Protein AF-A0A6A6YYC3-F1 (afdb_monomer_lite)

Radius of gyration: 15.06 Å; chains: 1; bounding box: 38×40×35 Å

Structure (mmCIF, N/CA/C/O backbone):
data_AF-A0A6A6YYC3-F1
#
_entry.id   AF-A0A6A6YYC3-F1
#
loop_
_atom_site.group_PDB
_atom_site.id
_atom_site.type_symbol
_atom_site.label_atom_id
_atom_site.label_alt_id
_atom_site.label_comp_id
_atom_site.label_asym_id
_atom_site.label_entity_id
_atom_site.label_seq_id
_atom_site.pdbx_PDB_ins_code
_atom_site.Cartn_x
_atom_site.Cartn_y
_atom_site.Cartn_z
_atom_site.occupancy
_atom_site.B_iso_or_equiv
_atom_site.auth_seq_id
_atom_site.auth_comp_id
_atom_site.auth_asym_id
_atom_site.auth_atom_id
_atom_site.pdbx_PDB_model_num
ATOM 1 N N . PHE A 1 1 ? -7.084 -21.381 2.892 1.00 57.25 1 PHE A N 1
ATOM 2 C CA . PHE A 1 1 ? -7.105 -19.947 2.522 1.00 57.25 1 PHE A CA 1
ATOM 3 C C . PHE A 1 1 ? -7.318 -18.986 3.699 1.00 57.25 1 PHE A C 1
ATOM 5 O O . PHE A 1 1 ? -6.728 -17.916 3.678 1.00 57.25 1 PHE A O 1
ATOM 12 N N . TYR A 1 2 ? -8.068 -19.347 4.751 1.00 71.69 2 TYR A N 1
ATOM 13 C CA . TYR A 1 2 ? -8.347 -18.447 5.887 1.00 71.69 2 TYR A CA 1
ATOM 14 C C . TYR A 1 2 ? -7.128 -18.114 6.778 1.00 71.69 2 TYR A C 1
ATOM 16 O O . TYR A 1 2 ? -6.926 -16.960 7.144 1.00 71.69 2 TYR A O 1
ATOM 24 N N . LEU A 1 3 ? -6.277 -19.099 7.100 1.00 81.75 3 LEU A N 1
ATOM 25 C CA . LEU A 1 3 ? -5.127 -18.896 7.998 1.00 81.75 3 LEU A CA 1
ATOM 26 C C . LEU A 1 3 ? -4.062 -17.921 7.448 1.00 81.75 3 LEU A C 1
ATOM 28 O O . LEU A 1 3 ? -3.676 -17.028 8.201 1.00 81.75 3 LEU A O 1
ATOM 32 N N . PRO A 1 4 ? -3.621 -18.010 6.172 1.00 85.88 4 PRO A N 1
ATOM 33 C CA . PRO A 1 4 ? -2.660 -17.053 5.615 1.00 85.88 4 PRO A CA 1
ATOM 34 C C . PRO A 1 4 ? -3.192 -15.618 5.572 1.00 85.88 4 PRO A C 1
ATOM 36 O O . PRO A 1 4 ? -2.480 -14.693 5.951 1.00 85.88 4 PRO A O 1
ATOM 39 N N . ALA A 1 5 ? -4.457 -15.432 5.178 1.00 84.38 5 ALA A N 1
ATOM 40 C CA . ALA A 1 5 ? -5.091 -14.115 5.167 1.00 84.38 5 ALA A CA 1
ATOM 41 C C . ALA A 1 5 ? -5.164 -13.527 6.582 1.00 84.38 5 ALA A C 1
ATOM 43 O O . ALA A 1 5 ? -4.798 -12.376 6.804 1.00 84.38 5 ALA A O 1
ATOM 44 N N . ARG A 1 6 ? -5.565 -14.339 7.568 1.00 87.56 6 ARG A N 1
ATOM 45 C CA . ARG A 1 6 ? -5.627 -13.913 8.969 1.00 87.56 6 ARG A CA 1
ATOM 46 C C . ARG A 1 6 ? -4.250 -13.551 9.524 1.00 87.56 6 ARG A C 1
ATOM 48 O O . ARG A 1 6 ? -4.138 -12.560 10.235 1.00 87.56 6 ARG A O 1
ATOM 55 N N . LEU A 1 7 ? -3.208 -14.315 9.188 1.00 91.88 7 LEU A N 1
ATOM 56 C CA . LEU A 1 7 ? -1.833 -13.980 9.561 1.00 91.88 7 LEU A CA 1
ATOM 57 C C . LEU A 1 7 ? -1.418 -12.632 8.958 1.00 91.88 7 LEU A C 1
ATOM 59 O O . LEU A 1 7 ? -1.001 -11.752 9.702 1.00 91.88 7 LEU A O 1
ATOM 63 N N . ALA A 1 8 ? -1.609 -12.444 7.650 1.00 92.31 8 ALA A N 1
ATOM 64 C CA . ALA A 1 8 ? -1.258 -11.203 6.961 1.00 92.31 8 ALA A CA 1
ATOM 65 C C . ALA A 1 8 ? -1.973 -9.978 7.559 1.00 92.31 8 ALA A C 1
ATOM 67 O O . ALA A 1 8 ? -1.336 -8.959 7.825 1.00 92.31 8 ALA A O 1
ATOM 68 N N . PHE A 1 9 ? -3.277 -10.076 7.839 1.00 93.19 9 PHE A N 1
ATOM 69 C CA . PHE A 1 9 ? -4.037 -8.964 8.415 1.00 93.19 9 PHE A CA 1
ATOM 70 C C . PHE A 1 9 ? -3.758 -8.728 9.904 1.00 93.19 9 PHE A C 1
ATOM 72 O O . PHE A 1 9 ? -3.793 -7.580 10.349 1.00 93.19 9 PHE A O 1
ATOM 79 N N . ASN A 1 10 ? -3.405 -9.766 10.666 1.00 94.25 10 ASN A N 1
ATOM 80 C CA . ASN A 1 10 ? -2.911 -9.598 12.032 1.00 94.25 10 ASN A CA 1
ATOM 81 C C . ASN A 1 10 ? -1.538 -8.913 12.050 1.00 94.25 10 ASN A C 1
ATOM 83 O O . ASN A 1 10 ? -1.318 -8.022 12.866 1.00 94.25 10 ASN A O 1
ATOM 87 N N . THR A 1 11 ? -0.635 -9.272 11.135 1.00 95.81 11 THR A N 1
ATOM 88 C CA . THR A 1 11 ? 0.647 -8.574 10.974 1.00 95.81 11 THR A CA 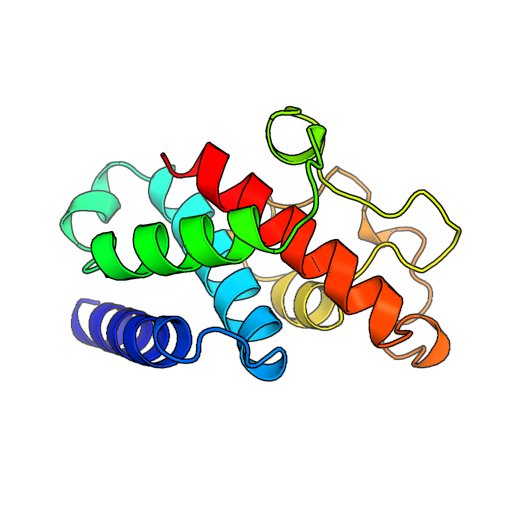1
ATOM 89 C C . THR A 1 11 ? 0.418 -7.113 10.594 1.00 95.81 11 THR A C 1
ATOM 91 O O . THR A 1 11 ? 0.953 -6.230 11.260 1.00 95.81 11 THR A O 1
ATOM 94 N N . LEU A 1 12 ? -0.457 -6.836 9.621 1.00 96.25 12 LEU A N 1
ATOM 95 C CA . LEU A 1 12 ? -0.838 -5.467 9.266 1.00 96.25 12 LEU A CA 1
ATOM 96 C C . LEU A 1 12 ? -1.375 -4.694 10.480 1.00 96.25 12 LEU A C 1
ATOM 98 O O . LEU A 1 12 ? -0.984 -3.551 10.702 1.00 96.25 12 LEU A O 1
ATOM 102 N N . ALA A 1 13 ? -2.222 -5.319 11.304 1.00 96.50 13 ALA A N 1
ATOM 103 C CA . ALA A 1 13 ? -2.758 -4.699 12.513 1.00 96.50 13 ALA A CA 1
ATOM 104 C C . ALA A 1 13 ? -1.662 -4.261 13.500 1.00 96.50 13 ALA A C 1
ATOM 106 O O . ALA A 1 13 ? -1.800 -3.200 14.105 1.00 96.50 13 ALA A O 1
ATOM 107 N N . VAL A 1 14 ? -0.586 -5.042 13.647 1.00 97.00 14 VAL A N 1
ATOM 108 C CA . VAL A 1 14 ? 0.569 -4.686 14.492 1.00 97.00 14 VAL A CA 1
ATOM 109 C C . VAL A 1 14 ? 1.345 -3.511 13.892 1.00 97.00 14 VAL A C 1
ATOM 111 O O . VAL A 1 14 ? 1.705 -2.581 14.610 1.00 97.00 14 VAL A O 1
ATOM 114 N N . PHE A 1 15 ? 1.571 -3.503 12.576 1.00 97.12 15 PHE A N 1
ATOM 115 C CA . PHE A 1 15 ? 2.292 -2.411 11.912 1.00 97.12 15 PHE A CA 1
ATOM 116 C C . PHE A 1 15 ? 1.523 -1.084 11.970 1.00 97.12 15 PHE A C 1
ATOM 118 O O . PHE A 1 15 ? 2.125 -0.048 12.247 1.00 97.12 15 PHE A O 1
ATOM 125 N N . LEU A 1 16 ? 0.197 -1.114 11.800 1.00 96.69 16 LEU A N 1
ATOM 126 C CA . LEU A 1 16 ? -0.669 0.072 11.883 1.00 96.69 16 LEU A CA 1
ATOM 127 C C . LEU A 1 16 ? -0.648 0.747 13.265 1.00 96.69 16 LEU A C 1
ATOM 129 O O . LEU A 1 16 ? -0.950 1.930 13.371 1.00 96.69 16 LEU A O 1
ATOM 133 N N . GLN A 1 17 ? -0.271 0.032 14.328 1.00 95.25 17 GLN A N 1
ATOM 134 C CA . GLN A 1 17 ? -0.152 0.613 15.670 1.00 95.25 17 GLN A CA 1
ATOM 135 C C . GLN A 1 17 ? 1.133 1.427 15.865 1.00 95.25 17 GLN A C 1
ATOM 137 O O . GLN A 1 17 ? 1.210 2.235 16.788 1.00 95.25 17 GLN A O 1
ATOM 142 N N . ARG A 1 18 ? 2.147 1.258 15.006 1.00 93.38 18 ARG A N 1
ATOM 143 C CA . ARG A 1 18 ? 3.449 1.939 15.128 1.00 93.38 18 ARG A CA 1
ATOM 144 C C . ARG A 1 18 ? 3.416 3.328 14.489 1.00 93.38 18 ARG A C 1
ATOM 146 O O . ARG A 1 18 ? 4.224 3.673 13.631 1.00 93.38 18 ARG A O 1
ATOM 153 N N . VAL A 1 19 ? 2.441 4.134 14.900 1.00 86.31 19 VAL A N 1
ATOM 154 C CA . VAL A 1 19 ? 2.196 5.460 14.331 1.00 86.31 19 VAL A CA 1
ATOM 155 C C . VAL A 1 19 ? 3.385 6.386 14.593 1.00 86.31 19 VAL A C 1
ATOM 157 O O . VAL A 1 19 ? 3.779 6.611 15.732 1.00 86.31 19 VAL A O 1
ATOM 160 N N . GLY A 1 20 ? 3.931 6.978 13.529 1.00 84.00 20 GLY A N 1
ATOM 161 C CA . GLY A 1 20 ? 5.107 7.849 13.603 1.00 84.00 20 GLY A CA 1
ATOM 162 C C . GLY A 1 20 ? 6.441 7.143 13.358 1.00 84.00 20 GLY A C 1
ATOM 163 O O . GLY A 1 20 ? 7.420 7.843 13.123 1.00 84.00 20 GLY A O 1
ATOM 164 N N . ASP A 1 21 ? 6.478 5.808 13.334 1.00 90.06 21 ASP A N 1
ATOM 165 C CA . ASP A 1 21 ? 7.625 5.072 12.800 1.00 90.06 21 ASP A CA 1
ATOM 166 C C . ASP A 1 21 ? 7.564 5.079 11.266 1.00 90.06 21 ASP A C 1
ATOM 168 O O . ASP A 1 21 ? 6.587 4.649 10.657 1.00 90.06 21 ASP A O 1
ATOM 172 N N . GLU A 1 22 ? 8.600 5.588 10.612 1.00 87.38 22 GLU A N 1
ATOM 173 C CA . GLU A 1 22 ? 8.656 5.631 9.148 1.00 87.38 22 GLU A CA 1
ATOM 174 C C . GLU A 1 22 ? 8.972 4.264 8.539 1.00 87.38 22 GLU A C 1
ATOM 176 O O . GLU A 1 22 ? 8.595 3.993 7.397 1.00 87.38 22 GLU A O 1
ATOM 181 N N . ASN A 1 23 ? 9.594 3.370 9.311 1.00 90.38 23 ASN A N 1
ATOM 182 C CA . ASN A 1 23 ? 10.008 2.050 8.841 1.00 90.38 23 ASN A CA 1
ATOM 183 C C . ASN A 1 23 ? 8.821 1.115 8.587 1.00 90.38 23 ASN A C 1
ATOM 185 O O . ASN A 1 23 ? 8.971 0.103 7.904 1.00 90.38 23 ASN A O 1
ATOM 189 N N . VAL A 1 24 ? 7.630 1.442 9.106 1.00 94.75 24 VAL A N 1
ATOM 190 C CA . VAL A 1 24 ? 6.414 0.668 8.821 1.00 94.75 24 VAL A CA 1
ATOM 191 C C . VAL A 1 24 ? 5.729 1.071 7.516 1.00 94.75 24 VAL A C 1
ATOM 193 O O . VAL A 1 24 ? 4.915 0.300 7.007 1.00 94.75 24 VAL A O 1
ATOM 196 N N . LEU A 1 25 ? 6.064 2.234 6.939 1.00 94.31 25 LEU A N 1
ATOM 197 C CA . LEU A 1 25 ? 5.401 2.749 5.737 1.00 94.31 25 LEU A CA 1
ATOM 198 C C . LEU A 1 25 ? 5.511 1.809 4.527 1.00 94.31 25 LEU A C 1
ATOM 200 O O . LEU A 1 25 ? 4.475 1.591 3.907 1.00 94.31 25 LEU A O 1
ATOM 204 N N . PRO A 1 26 ? 6.669 1.196 4.199 1.00 94.12 26 PRO A N 1
ATOM 205 C CA . PRO A 1 26 ? 6.752 0.269 3.068 1.00 94.12 26 PRO A CA 1
ATOM 206 C C . PRO A 1 26 ? 5.819 -0.938 3.216 1.00 94.12 26 PRO A C 1
ATOM 208 O O . PRO A 1 26 ? 5.139 -1.329 2.270 1.00 94.12 26 PRO A O 1
ATOM 211 N N . HIS A 1 27 ? 5.735 -1.508 4.423 1.00 95.75 27 HIS A N 1
ATOM 212 C CA . HIS A 1 27 ? 4.842 -2.635 4.692 1.00 95.75 27 HIS A CA 1
ATOM 213 C C . HIS A 1 27 ? 3.371 -2.230 4.552 1.00 95.75 27 HIS A C 1
ATOM 215 O O . HIS A 1 27 ? 2.599 -2.922 3.890 1.00 95.75 27 HIS A O 1
ATOM 221 N N . ILE A 1 28 ? 2.987 -1.098 5.148 1.00 97.00 28 ILE A N 1
ATOM 222 C CA . ILE A 1 28 ? 1.613 -0.587 5.082 1.00 97.00 28 ILE A CA 1
ATOM 223 C C . ILE A 1 28 ? 1.239 -0.253 3.635 1.00 97.00 28 ILE A C 1
ATOM 225 O O . ILE A 1 28 ? 0.156 -0.621 3.192 1.00 97.00 28 ILE A O 1
ATOM 229 N N . HIS A 1 29 ? 2.147 0.371 2.885 1.00 96.38 29 HIS A N 1
ATOM 230 C CA . HIS A 1 29 ? 1.976 0.681 1.470 1.00 96.38 29 HIS A CA 1
ATOM 231 C C . HIS A 1 29 ? 1.665 -0.583 0.657 1.00 96.38 29 HIS A C 1
ATOM 233 O O . HIS A 1 29 ? 0.596 -0.668 0.056 1.00 96.38 29 HIS A O 1
ATOM 239 N N . VAL A 1 30 ? 2.521 -1.608 0.730 1.00 97.06 30 VAL A N 1
ATOM 240 C CA . VAL A 1 30 ? 2.317 -2.892 0.035 1.00 97.06 30 VAL A CA 1
ATOM 241 C C . VAL A 1 30 ? 0.999 -3.560 0.432 1.00 97.06 30 VAL A C 1
ATOM 243 O O . VAL A 1 30 ? 0.255 -4.035 -0.428 1.00 97.06 30 VAL A O 1
ATOM 246 N N . MET A 1 31 ? 0.678 -3.581 1.726 1.00 96.62 31 MET A N 1
ATOM 247 C CA . MET A 1 31 ? -0.556 -4.199 2.209 1.00 96.62 31 MET A CA 1
ATOM 248 C C . MET A 1 31 ? -1.810 -3.458 1.741 1.00 96.62 31 MET A C 1
ATOM 250 O O . MET A 1 31 ? -2.806 -4.107 1.435 1.00 96.62 31 MET A O 1
ATOM 254 N N . LEU A 1 32 ? -1.784 -2.126 1.645 1.00 96.25 32 LEU A N 1
ATOM 255 C CA . LEU A 1 32 ? -2.915 -1.363 1.117 1.00 96.25 32 LEU A CA 1
ATOM 256 C C . LEU A 1 32 ? -3.089 -1.556 -0.393 1.00 96.25 32 LEU A C 1
ATOM 258 O O . LEU A 1 32 ? -4.228 -1.659 -0.840 1.00 96.25 32 LEU A O 1
ATOM 262 N N . ILE A 1 33 ? -2.004 -1.702 -1.164 1.00 96.12 33 ILE A N 1
ATOM 263 C CA . ILE A 1 33 ? -2.094 -2.098 -2.583 1.00 96.12 33 ILE A CA 1
ATOM 264 C C . ILE A 1 33 ? -2.786 -3.460 -2.696 1.00 96.12 33 ILE A C 1
ATOM 266 O O . ILE A 1 33 ? -3.701 -3.637 -3.498 1.00 96.12 33 ILE A O 1
ATOM 270 N N . PHE A 1 34 ? -2.392 -4.418 -1.854 1.00 94.50 34 PHE A N 1
ATOM 271 C CA . PHE A 1 34 ? -3.016 -5.737 -1.829 1.00 94.50 34 PHE A CA 1
ATOM 272 C C . PHE A 1 34 ? -4.504 -5.667 -1.454 1.00 94.50 34 PHE A C 1
ATOM 274 O O . PHE A 1 34 ? -5.334 -6.300 -2.102 1.00 94.50 34 PHE A O 1
ATOM 281 N N . VAL A 1 35 ? -4.869 -4.869 -0.447 1.00 93.25 35 VAL A N 1
ATOM 282 C CA . VAL A 1 35 ? -6.273 -4.666 -0.054 1.00 93.25 35 VAL A CA 1
ATOM 283 C C . VAL A 1 35 ? -7.086 -4.009 -1.176 1.00 93.25 35 VAL A C 1
ATOM 285 O O . VAL A 1 35 ? -8.207 -4.447 -1.417 1.00 93.25 35 VAL A O 1
ATOM 288 N N . GLU A 1 36 ? -6.540 -3.020 -1.889 1.00 93.25 36 GLU A N 1
ATOM 289 C CA . GLU A 1 36 ? -7.199 -2.378 -3.040 1.00 93.25 36 GLU A CA 1
ATOM 290 C C . GLU A 1 36 ? -7.427 -3.362 -4.194 1.00 93.25 36 GLU A C 1
ATOM 292 O O . GLU A 1 36 ? -8.510 -3.409 -4.777 1.00 93.25 36 GLU A O 1
ATOM 297 N N . ALA A 1 37 ? -6.451 -4.225 -4.473 1.00 92.56 37 ALA A N 1
ATOM 298 C CA . ALA A 1 37 ? -6.602 -5.266 -5.481 1.00 92.56 37 ALA A CA 1
ATOM 299 C C . ALA A 1 37 ? -7.717 -6.256 -5.113 1.00 92.56 37 ALA A C 1
ATOM 301 O O . ALA A 1 37 ? -8.530 -6.641 -5.955 1.00 92.56 37 ALA A O 1
ATOM 302 N N . LEU A 1 38 ? -7.785 -6.650 -3.839 1.00 89.12 38 LEU A N 1
ATOM 303 C CA . LEU A 1 38 ? -8.809 -7.569 -3.355 1.00 89.12 38 LEU A CA 1
ATOM 304 C C . LEU A 1 38 ? -10.188 -6.915 -3.210 1.00 89.12 38 LEU A C 1
ATOM 306 O O . LEU A 1 38 ? -11.196 -7.605 -3.364 1.00 89.12 38 LEU A O 1
ATOM 310 N N . SER A 1 39 ? -10.270 -5.606 -2.952 1.00 87.38 39 SER A N 1
ATOM 311 C CA . SER A 1 39 ? -11.546 -4.886 -2.837 1.00 87.38 39 SER A CA 1
ATOM 312 C C . SER A 1 39 ? -12.318 -4.860 -4.163 1.00 87.38 39 SER A C 1
ATOM 314 O O . SER A 1 39 ? -13.549 -4.785 -4.160 1.00 87.38 39 SER A O 1
ATOM 316 N N . LYS A 1 40 ? -11.621 -5.017 -5.293 1.00 86.94 40 LYS A N 1
ATOM 317 C CA . LYS A 1 40 ? -12.212 -5.176 -6.630 1.00 86.94 40 LYS A CA 1
ATOM 318 C C . LYS A 1 40 ? -12.853 -6.553 -6.849 1.00 86.94 40 LYS A C 1
ATOM 320 O O . LYS A 1 40 ? -13.639 -6.721 -7.776 1.00 86.94 40 LYS A O 1
ATOM 325 N N . ILE A 1 41 ? -12.557 -7.537 -5.995 1.00 87.88 41 ILE A N 1
ATOM 326 C CA . ILE A 1 41 ? -13.062 -8.909 -6.098 1.00 87.88 41 ILE A CA 1
ATOM 327 C C . ILE A 1 41 ? -14.167 -9.122 -5.055 1.00 87.88 41 ILE A C 1
ATOM 329 O O . ILE A 1 41 ? -13.920 -9.484 -3.903 1.00 87.88 41 ILE A O 1
ATOM 333 N N . SER A 1 42 ? -15.421 -8.924 -5.467 1.00 81.00 42 SER A N 1
ATOM 334 C CA . SER A 1 42 ? -16.600 -8.943 -4.586 1.00 81.00 42 SER A CA 1
ATOM 335 C C . SER A 1 42 ? -16.731 -10.202 -3.717 1.00 81.00 42 SER A C 1
ATOM 337 O O . SER A 1 42 ? -17.139 -10.101 -2.563 1.00 81.00 42 SER A O 1
ATOM 339 N N . CYS A 1 43 ? -16.353 -11.380 -4.228 1.00 81.75 43 CYS A N 1
ATOM 340 C CA . CYS A 1 43 ? -16.459 -12.644 -3.490 1.00 81.75 43 CYS A CA 1
ATOM 341 C C . CYS A 1 43 ? -15.418 -12.806 -2.370 1.00 81.75 43 CYS A C 1
ATOM 343 O O . CYS A 1 43 ? -15.625 -13.613 -1.465 1.00 81.75 43 CYS A O 1
ATOM 345 N N . LEU A 1 44 ? -14.318 -12.047 -2.401 1.00 80.00 44 LEU A N 1
ATOM 346 C CA . LEU A 1 44 ? -13.266 -12.140 -1.390 1.00 80.00 44 LEU A CA 1
ATOM 347 C C . LEU A 1 44 ? -13.516 -11.216 -0.201 1.00 80.00 44 LEU A C 1
ATOM 349 O O . LEU A 1 44 ? -13.072 -11.553 0.890 1.00 80.00 44 LEU A O 1
ATOM 353 N N . LYS A 1 45 ? -14.269 -10.118 -0.364 1.00 74.44 45 LYS A N 1
ATOM 354 C CA . LYS A 1 45 ? -14.533 -9.132 0.704 1.00 74.44 45 LYS A CA 1
ATOM 355 C C . LYS A 1 45 ? -14.935 -9.755 2.054 1.00 74.44 45 LYS A C 1
ATOM 357 O O . LYS A 1 45 ? -14.334 -9.369 3.055 1.00 74.44 45 LYS A O 1
ATOM 362 N N . PRO A 1 46 ? -15.858 -10.739 2.125 1.00 73.62 46 PRO A N 1
ATOM 363 C CA . PRO A 1 46 ? -16.270 -11.330 3.403 1.00 73.62 46 PRO A CA 1
ATOM 364 C C . PRO A 1 46 ? -15.176 -12.172 4.078 1.00 73.62 46 PRO A C 1
ATOM 366 O O . PRO A 1 46 ? -15.244 -12.434 5.274 1.00 73.62 46 PRO A O 1
ATOM 369 N N . LEU A 1 47 ? -14.177 -12.624 3.315 1.00 72.19 47 LEU A N 1
ATOM 370 C CA . LEU A 1 47 ? -13.086 -13.473 3.798 1.00 72.19 47 LEU A CA 1
ATOM 371 C C . LEU A 1 47 ? -11.911 -12.661 4.355 1.00 72.19 47 LEU A C 1
ATOM 373 O O . LEU A 1 47 ? -11.011 -13.232 4.977 1.00 72.19 47 LEU A O 1
ATOM 377 N N . LEU A 1 48 ? -11.894 -11.345 4.130 1.00 77.62 48 LEU A N 1
ATOM 378 C CA . LEU A 1 48 ? -10.803 -10.480 4.551 1.00 77.62 48 LEU A CA 1
ATOM 379 C C . LEU A 1 48 ? -11.087 -9.924 5.945 1.00 77.62 48 LEU A C 1
ATOM 381 O O . LEU A 1 48 ? -11.916 -9.039 6.130 1.00 77.62 48 LEU A O 1
ATOM 385 N N . ALA A 1 49 ? -10.341 -10.409 6.933 1.00 85.75 49 ALA A N 1
ATOM 386 C CA . ALA A 1 49 ? -10.337 -9.862 8.288 1.00 85.75 49 ALA A CA 1
ATOM 387 C C . ALA A 1 49 ? -9.473 -8.586 8.378 1.00 85.75 49 ALA A C 1
ATOM 389 O O . ALA A 1 49 ? -8.603 -8.479 9.242 1.00 85.75 49 ALA A O 1
ATOM 390 N N . VAL A 1 50 ? -9.667 -7.641 7.449 1.00 90.50 50 VAL A N 1
ATOM 391 C CA . VAL A 1 50 ? -8.905 -6.383 7.413 1.00 90.50 50 VAL A CA 1
ATOM 392 C C . VAL A 1 50 ? -9.201 -5.592 8.692 1.00 90.50 50 VAL A C 1
ATOM 394 O O . VAL A 1 50 ? -10.370 -5.409 9.041 1.00 90.50 50 VAL A O 1
ATOM 397 N N . PRO A 1 51 ? -8.176 -5.090 9.405 1.00 93.88 51 PRO A N 1
ATOM 398 C CA . PRO A 1 51 ? -8.363 -4.323 10.631 1.00 93.88 51 PRO A CA 1
ATOM 399 C C . PRO A 1 51 ? -8.790 -2.875 10.321 1.00 93.88 51 PRO A C 1
ATOM 401 O O . PRO A 1 51 ? -8.058 -1.939 10.636 1.00 93.88 51 PRO A O 1
ATOM 404 N N . TRP A 1 52 ? -9.966 -2.683 9.712 1.00 93.06 52 TRP A N 1
ATOM 405 C CA . TRP A 1 52 ? -10.432 -1.397 9.168 1.00 93.06 52 TRP A CA 1
ATOM 406 C C . TRP A 1 52 ? -10.325 -0.229 10.143 1.00 93.06 52 TRP A C 1
ATOM 408 O O . TRP A 1 52 ? -9.816 0.818 9.765 1.00 93.06 52 TRP A O 1
ATOM 418 N N . GLN A 1 53 ? -10.706 -0.423 11.410 1.00 94.31 53 GLN A N 1
ATOM 419 C CA . GLN A 1 53 ? -10.582 0.634 12.416 1.00 94.31 53 GLN A CA 1
ATOM 420 C C . GLN A 1 53 ? -9.132 1.122 12.553 1.00 94.31 53 GLN A C 1
ATOM 422 O O . GLN A 1 53 ? -8.876 2.318 12.504 1.00 94.31 53 GLN A O 1
ATOM 427 N N . LYS A 1 54 ? -8.163 0.198 12.618 1.00 95.56 54 LYS A N 1
ATOM 428 C CA . LYS A 1 54 ? -6.737 0.551 12.707 1.00 95.56 54 LYS A CA 1
ATOM 429 C C . LYS A 1 54 ? -6.229 1.213 11.429 1.00 95.56 54 LYS A C 1
ATOM 431 O O . LYS A 1 54 ? -5.354 2.068 11.502 1.00 95.56 54 LYS A O 1
ATOM 436 N N . VAL A 1 55 ? -6.753 0.807 10.268 1.00 95.25 55 VAL A N 1
ATOM 437 C CA . VAL A 1 55 ? -6.434 1.445 8.982 1.00 95.25 55 VAL A CA 1
ATOM 438 C C . VAL A 1 55 ? -6.890 2.902 9.013 1.00 95.25 55 VAL A C 1
ATOM 440 O O . VAL A 1 55 ? -6.085 3.789 8.753 1.00 95.25 55 VAL A O 1
ATOM 443 N N . VAL A 1 56 ? -8.142 3.157 9.400 1.00 94.00 56 VAL A N 1
ATOM 444 C CA . VAL A 1 56 ? -8.710 4.508 9.500 1.00 94.00 56 VAL A CA 1
ATOM 445 C C . VAL A 1 56 ? -7.932 5.367 10.498 1.00 94.00 56 VAL A C 1
ATOM 447 O O . VAL A 1 56 ? -7.523 6.474 10.153 1.00 94.00 56 VAL A O 1
ATOM 450 N N . ASP A 1 57 ? -7.660 4.855 11.699 1.00 94.50 57 ASP A N 1
ATOM 451 C CA . ASP A 1 57 ? -6.922 5.590 12.734 1.00 94.50 57 ASP A CA 1
ATOM 452 C C . ASP A 1 57 ? -5.509 5.979 12.257 1.00 94.50 57 ASP A C 1
ATOM 454 O O . ASP A 1 57 ? -5.059 7.119 12.442 1.00 94.50 57 ASP A O 1
ATOM 458 N N . PHE A 1 58 ? -4.815 5.047 11.590 1.00 95.06 58 PHE A N 1
ATOM 459 C CA . PHE A 1 58 ? -3.496 5.289 11.011 1.00 95.06 58 PHE A CA 1
ATOM 460 C C . PHE A 1 58 ? -3.550 6.345 9.903 1.00 95.06 58 PHE A C 1
ATOM 462 O O . PHE A 1 58 ? -2.767 7.295 9.933 1.00 95.06 58 PHE A O 1
ATOM 469 N N . LEU A 1 59 ? -4.479 6.209 8.949 1.00 93.69 59 LEU A N 1
ATOM 470 C CA . LEU A 1 59 ? -4.635 7.137 7.826 1.00 93.69 59 LEU A CA 1
ATOM 471 C C . LEU A 1 59 ? -4.990 8.546 8.303 1.00 93.69 59 LEU A C 1
ATOM 473 O O . LEU A 1 59 ? -4.377 9.505 7.844 1.00 93.69 59 LEU A O 1
ATOM 477 N N . ASN A 1 60 ? -5.901 8.680 9.268 1.00 92.44 60 ASN A N 1
ATOM 478 C CA . ASN A 1 60 ? -6.267 9.973 9.849 1.00 92.44 60 ASN A CA 1
ATOM 479 C C . ASN A 1 60 ? -5.073 10.641 10.536 1.00 92.44 60 ASN A C 1
ATOM 481 O O . ASN A 1 60 ? -4.825 11.834 10.351 1.00 92.44 60 ASN A O 1
ATOM 485 N N . THR A 1 61 ? -4.285 9.868 11.288 1.00 92.00 61 THR A N 1
ATOM 486 C CA . THR A 1 61 ? -3.081 10.403 11.933 1.00 92.00 61 THR A CA 1
ATOM 487 C C . THR A 1 61 ? -2.013 10.789 10.909 1.00 92.00 61 THR A C 1
ATOM 489 O O . THR A 1 61 ? 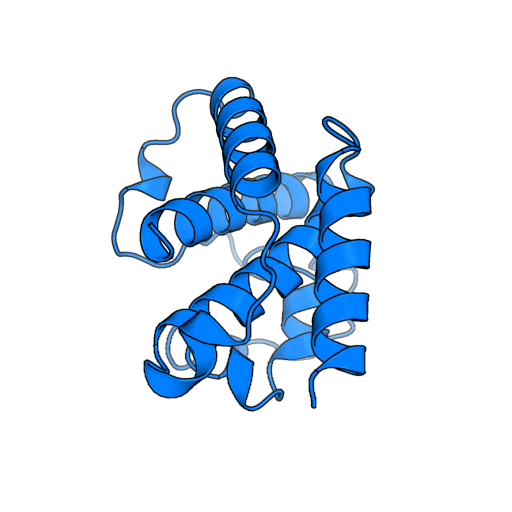-1.318 11.794 11.076 1.00 92.00 61 THR A O 1
ATOM 492 N N . LEU A 1 62 ? -1.873 10.004 9.840 1.00 90.69 62 LEU A N 1
ATOM 493 C CA . LEU A 1 62 ? -0.939 10.276 8.756 1.00 90.69 62 LEU A CA 1
ATOM 494 C C . LEU A 1 62 ? -1.338 11.538 7.977 1.00 90.69 62 LEU A C 1
ATOM 496 O O . LEU A 1 62 ? -0.489 12.394 7.727 1.00 90.69 62 LEU A O 1
ATOM 500 N N . ALA A 1 63 ? -2.628 11.689 7.671 1.00 88.69 63 ALA A N 1
ATOM 501 C CA . ALA A 1 63 ? -3.198 12.855 7.007 1.00 88.69 63 ALA A CA 1
ATOM 502 C C . ALA A 1 63 ? -3.014 14.127 7.841 1.00 88.69 63 ALA A C 1
ATOM 504 O O . ALA A 1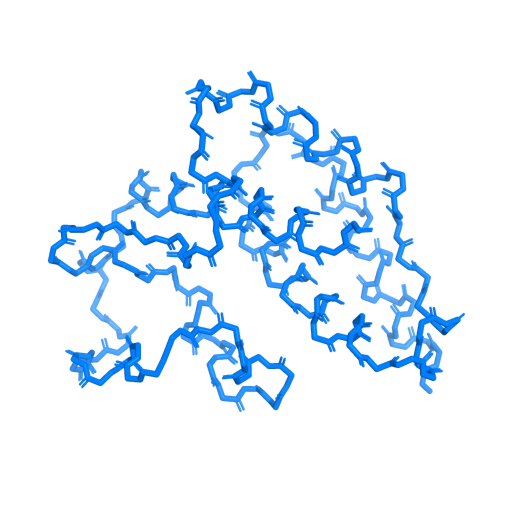 63 ? -2.594 15.144 7.304 1.00 88.69 63 ALA A O 1
ATOM 505 N N . GLY A 1 64 ? -3.224 14.070 9.161 1.00 86.25 64 GLY A N 1
ATOM 506 C CA . GLY A 1 64 ? -2.999 15.221 10.044 1.00 86.25 64 GLY A CA 1
ATOM 507 C C . GLY A 1 64 ? -1.542 15.709 10.074 1.00 86.25 64 GLY A C 1
ATOM 508 O O . GLY A 1 64 ? -1.289 16.892 10.293 1.00 86.25 64 GLY A O 1
ATOM 509 N N . LYS A 1 65 ? -0.571 14.817 9.833 1.00 82.00 65 LYS A N 1
ATOM 510 C CA . LYS A 1 65 ? 0.863 15.156 9.767 1.00 82.00 65 LYS A CA 1
ATOM 511 C C . LYS A 1 65 ? 1.299 15.640 8.381 1.00 82.00 65 LYS A C 1
ATOM 513 O O . LYS A 1 65 ? 2.238 16.431 8.280 1.00 82.00 65 LYS A O 1
ATOM 518 N N . SER A 1 66 ? 0.643 15.167 7.324 1.00 74.00 66 SER A N 1
ATOM 519 C CA . SER A 1 66 ? 0.864 15.626 5.953 1.00 74.00 66 SER A CA 1
ATOM 520 C C . SER A 1 66 ? 0.158 16.969 5.767 1.00 74.00 66 SER A C 1
ATOM 522 O O . SER A 1 66 ? -1.063 17.029 5.683 1.00 74.00 66 SER A O 1
ATOM 524 N N . LYS A 1 67 ? 0.897 18.085 5.758 1.00 62.59 67 LYS A N 1
ATOM 525 C CA . LYS A 1 67 ? 0.314 19.428 5.590 1.00 62.59 67 LYS A CA 1
ATOM 526 C C . LYS A 1 67 ? -0.457 19.531 4.264 1.00 62.59 67 LYS A C 1
ATOM 528 O O . LYS A 1 67 ? 0.145 19.814 3.235 1.00 62.59 67 LYS A O 1
ATOM 533 N N . GLY A 1 68 ? -1.776 19.336 4.308 1.00 53.41 68 GLY A N 1
ATOM 534 C CA . GLY A 1 68 ? -2.748 19.821 3.323 1.00 53.41 68 GLY A CA 1
ATOM 535 C C . GLY A 1 68 ? -2.478 19.467 1.860 1.00 53.41 68 GLY A C 1
ATOM 536 O O . GLY A 1 68 ? -2.792 20.266 0.983 1.00 53.41 68 GLY A O 1
ATOM 537 N N . SER A 1 69 ? -1.889 18.306 1.574 1.00 52.66 69 SER A N 1
ATOM 538 C CA . SER A 1 69 ? -1.735 17.855 0.194 1.00 52.66 69 SER A CA 1
ATOM 539 C C . SER A 1 69 ? -3.101 17.408 -0.341 1.00 52.66 69 SER A C 1
ATOM 541 O O . SER A 1 69 ? -3.578 16.312 -0.056 1.00 52.66 69 SER A O 1
ATOM 543 N N . THR A 1 70 ? -3.761 18.265 -1.120 1.00 55.34 70 THR A N 1
ATOM 544 C CA . THR A 1 70 ? -5.005 17.939 -1.846 1.00 55.34 70 THR A CA 1
ATOM 545 C C . THR A 1 70 ? -4.801 16.853 -2.912 1.00 55.34 70 THR A C 1
ATOM 547 O O . THR A 1 70 ? -5.773 16.354 -3.473 1.00 55.34 70 THR A O 1
ATOM 550 N N . LEU A 1 71 ? -3.551 16.432 -3.156 1.00 57.59 71 LEU A N 1
ATOM 551 C CA . LEU A 1 71 ? -3.189 15.396 -4.127 1.00 57.59 71 LEU A CA 1
ATOM 552 C C . LEU A 1 71 ? -3.852 14.044 -3.840 1.00 57.59 71 LEU A C 1
ATOM 554 O O . LEU A 1 71 ? -4.107 13.300 -4.778 1.00 57.59 71 LEU A O 1
ATOM 558 N N . HIS A 1 72 ? -4.179 13.717 -2.586 1.00 59.62 72 HIS A N 1
ATOM 559 C CA . HIS A 1 72 ? -4.793 12.418 -2.265 1.00 59.62 72 HIS A CA 1
ATOM 560 C C . HIS A 1 72 ? -6.240 12.286 -2.759 1.00 59.62 72 HIS A C 1
ATOM 562 O O . HIS A 1 72 ? -6.751 11.173 -2.821 1.00 59.62 72 HIS A O 1
ATOM 568 N N . GLN A 1 73 ? -6.899 13.403 -3.093 1.00 61.88 73 GLN A N 1
ATOM 569 C CA . GLN A 1 73 ? -8.250 13.413 -3.665 1.00 61.88 73 GLN A CA 1
ATOM 570 C C . GLN A 1 73 ? -8.242 13.366 -5.199 1.00 61.88 73 GLN A C 1
ATOM 572 O O . GLN A 1 73 ? -9.288 13.139 -5.805 1.00 61.88 73 GLN A O 1
ATOM 577 N N . ASN A 1 74 ? -7.084 13.568 -5.839 1.00 67.06 74 ASN A N 1
ATOM 578 C CA . ASN A 1 74 ? -6.976 13.437 -7.286 1.00 67.06 74 ASN A CA 1
ATOM 579 C C . ASN A 1 74 ? -7.073 11.966 -7.706 1.00 67.06 74 ASN A C 1
ATOM 581 O O . ASN A 1 74 ? -6.537 11.067 -7.059 1.00 67.06 74 ASN A O 1
ATOM 585 N N . SER A 1 75 ? -7.727 11.728 -8.843 1.00 72.12 75 SER A N 1
ATOM 586 C CA . SER A 1 75 ? -7.798 10.405 -9.472 1.00 72.12 75 SER A CA 1
ATOM 587 C C . SER A 1 75 ? -6.461 9.954 -10.069 1.00 72.12 75 SER A C 1
ATOM 589 O O . SER A 1 75 ? -6.262 8.760 -10.293 1.00 72.12 75 SER A O 1
ATOM 591 N N . GLU A 1 76 ? -5.552 10.899 -10.319 1.00 83.94 76 GLU A N 1
ATOM 592 C CA . GLU A 1 76 ? -4.220 10.644 -10.859 1.00 83.94 76 GLU A CA 1
ATOM 593 C C . GLU A 1 76 ? -3.330 9.919 -9.838 1.00 83.94 76 GLU A C 1
ATOM 595 O O . GLU A 1 76 ? -3.393 10.167 -8.633 1.00 83.94 76 GLU A O 1
ATOM 600 N N . PHE A 1 77 ? -2.497 9.005 -10.334 1.00 88.00 77 PHE A N 1
ATOM 601 C CA . PHE A 1 77 ? -1.566 8.237 -9.516 1.00 88.00 77 PHE A CA 1
ATOM 602 C C . PHE A 1 77 ? -0.506 9.154 -8.875 1.00 88.00 77 PHE A C 1
ATOM 604 O O . PHE A 1 77 ? 0.137 9.909 -9.603 1.00 88.00 77 PHE A O 1
ATOM 611 N N . PRO A 1 78 ? -0.260 9.101 -7.551 1.00 87.62 78 PRO A N 1
ATOM 612 C CA . PRO A 1 78 ? 0.726 9.973 -6.921 1.00 87.62 78 PRO A CA 1
ATOM 613 C C . PRO A 1 78 ? 2.161 9.642 -7.347 1.00 87.62 78 PRO A C 1
ATOM 615 O O . PRO A 1 78 ? 2.659 8.526 -7.139 1.00 87.62 78 PRO A O 1
ATOM 618 N N . HIS A 1 79 ? 2.851 10.647 -7.885 1.00 81.38 79 HIS A N 1
ATOM 619 C CA . HIS A 1 79 ? 4.239 10.548 -8.319 1.00 81.38 79 HIS A CA 1
ATOM 620 C C . HIS A 1 79 ? 5.035 11.835 -8.072 1.00 81.38 79 HIS A C 1
ATOM 622 O O . HIS A 1 79 ? 4.480 12.922 -7.904 1.00 81.38 79 HIS A O 1
ATOM 628 N N . SER A 1 80 ? 6.361 11.700 -8.031 1.00 69.25 80 SER A N 1
ATOM 629 C CA . SER A 1 80 ? 7.300 12.812 -7.893 1.00 69.25 80 SER A CA 1
ATOM 630 C C . SER A 1 80 ? 7.744 13.258 -9.286 1.00 69.25 80 SER A C 1
ATOM 632 O O . SER A 1 80 ? 8.566 12.584 -9.882 1.00 69.25 80 SER A O 1
ATOM 634 N N . ARG A 1 81 ? 7.266 14.398 -9.807 1.00 58.78 81 ARG A N 1
ATOM 635 C CA . ARG A 1 81 ? 7.586 14.920 -11.166 1.00 58.78 81 ARG A CA 1
ATOM 636 C C . ARG A 1 81 ? 9.078 15.238 -11.432 1.00 58.78 81 ARG A C 1
ATOM 638 O O . ARG A 1 81 ? 9.402 15.932 -12.391 1.00 58.78 81 ARG A O 1
ATOM 645 N N . THR A 1 82 ? 9.989 14.794 -10.571 1.00 54.94 82 THR A N 1
ATOM 646 C CA . THR A 1 82 ? 11.438 14.988 -10.665 1.00 54.94 82 THR A CA 1
ATOM 647 C C . THR A 1 82 ? 12.136 13.686 -11.058 1.00 54.94 82 THR A C 1
ATOM 649 O O . THR A 1 82 ? 12.139 12.720 -10.287 1.00 54.94 82 THR A O 1
ATOM 652 N N . ASN A 1 83 ? 12.752 13.720 -12.246 1.00 50.97 83 ASN A N 1
ATOM 653 C CA . ASN A 1 83 ? 13.520 12.6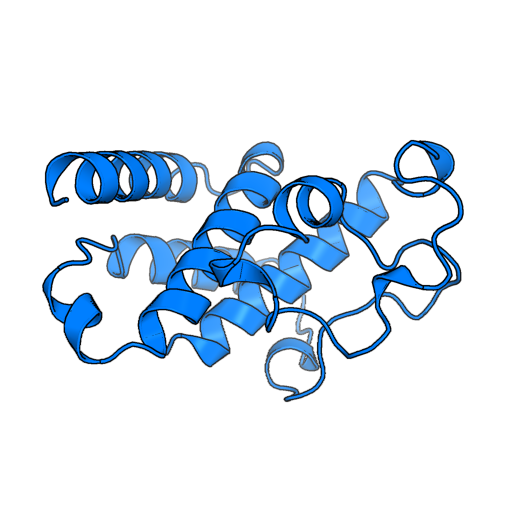73 -12.932 1.00 50.97 83 ASN A CA 1
ATOM 654 C C . ASN A 1 83 ? 14.178 11.654 -11.980 1.00 50.97 83 ASN A C 1
ATOM 656 O O . ASN A 1 83 ? 15.222 11.934 -11.389 1.00 50.97 83 ASN A O 1
ATOM 660 N N . GLY A 1 84 ? 13.575 10.466 -11.857 1.00 54.06 84 GLY A N 1
ATOM 661 C CA . GLY A 1 84 ? 14.168 9.301 -11.185 1.00 54.06 84 GLY A CA 1
ATOM 662 C C . GLY A 1 84 ? 13.763 9.060 -9.725 1.00 54.06 84 GLY A C 1
ATOM 663 O O . GLY A 1 84 ? 14.205 8.076 -9.144 1.00 54.06 84 GLY A O 1
ATOM 664 N N . THR A 1 85 ? 12.905 9.892 -9.123 1.00 62.66 85 THR A N 1
ATOM 665 C CA . THR A 1 85 ? 12.431 9.711 -7.723 1.00 62.66 85 THR A CA 1
ATOM 666 C C . THR A 1 85 ? 10.992 9.195 -7.628 1.00 62.66 85 THR A C 1
ATOM 668 O O . THR A 1 85 ? 10.312 9.364 -6.616 1.00 62.66 85 THR A O 1
ATOM 671 N N . GLU A 1 86 ? 10.502 8.586 -8.705 1.00 75.56 86 GLU A N 1
ATOM 672 C CA . GLU A 1 86 ? 9.101 8.192 -8.876 1.00 75.56 86 GLU A CA 1
ATOM 673 C C . GLU A 1 86 ? 8.777 6.801 -8.323 1.00 75.56 86 GLU A C 1
ATOM 675 O O . GLU A 1 86 ? 7.609 6.417 -8.265 1.00 75.56 86 GLU A O 1
ATOM 680 N N . HIS A 1 87 ? 9.781 6.055 -7.863 1.00 81.62 87 HIS A N 1
ATOM 681 C CA . HIS A 1 87 ? 9.607 4.700 -7.352 1.00 81.62 87 HIS A CA 1
ATOM 682 C C . HIS A 1 87 ? 9.974 4.601 -5.878 1.00 81.62 87 HIS A C 1
ATOM 684 O O . HIS A 1 87 ? 10.960 5.171 -5.410 1.00 81.62 87 HIS A O 1
ATOM 690 N N . CYS A 1 88 ? 9.204 3.811 -5.144 1.00 85.19 88 CYS A N 1
ATOM 691 C CA . CYS A 1 88 ? 9.623 3.296 -3.853 1.00 85.19 88 CYS A CA 1
ATOM 692 C C . CYS A 1 88 ? 10.328 1.939 -4.057 1.00 85.19 88 CYS A C 1
ATOM 694 O O . CYS A 1 88 ? 9.933 1.194 -4.955 1.00 85.19 88 CYS A O 1
ATOM 696 N N . PRO A 1 89 ? 11.332 1.566 -3.239 1.00 85.31 89 PRO A N 1
ATOM 697 C CA . PRO A 1 89 ? 11.994 0.262 -3.345 1.00 85.31 89 PRO A CA 1
ATOM 698 C C . PRO A 1 89 ? 11.013 -0.916 -3.358 1.00 85.31 89 PRO A C 1
ATOM 700 O O . PRO A 1 89 ? 11.167 -1.865 -4.123 1.00 85.31 89 PRO A O 1
ATOM 703 N N . GLU A 1 90 ? 9.959 -0.835 -2.545 1.00 90.56 90 GLU A N 1
ATOM 704 C CA . GLU A 1 90 ? 8.917 -1.851 -2.491 1.00 90.56 90 GLU A CA 1
ATOM 705 C C . GLU A 1 90 ? 8.133 -2.013 -3.804 1.00 90.56 90 GLU A C 1
ATOM 707 O O . GLU A 1 90 ? 7.649 -3.112 -4.062 1.00 90.56 90 GLU A O 1
ATOM 712 N N . ASP A 1 91 ? 8.070 -0.996 -4.674 1.00 90.31 91 ASP A N 1
ATOM 713 C CA . ASP A 1 91 ? 7.393 -1.108 -5.972 1.00 90.31 91 ASP A CA 1
ATOM 714 C C . ASP A 1 91 ? 8.051 -2.189 -6.837 1.00 90.31 91 ASP A C 1
ATOM 716 O O . ASP A 1 91 ? 7.375 -3.025 -7.440 1.00 90.31 91 ASP A O 1
ATOM 720 N N . PHE A 1 92 ? 9.385 -2.226 -6.844 1.00 88.50 92 PHE A N 1
ATOM 721 C CA . PHE A 1 92 ? 10.157 -3.220 -7.586 1.00 88.50 92 PHE A CA 1
ATOM 722 C C . PHE A 1 92 ? 9.955 -4.636 -7.048 1.00 88.50 92 PHE A C 1
ATOM 724 O O . PHE A 1 92 ? 9.931 -5.589 -7.831 1.00 88.50 92 PHE A O 1
ATOM 731 N N . LEU A 1 93 ? 9.741 -4.777 -5.734 1.00 89.69 93 LEU A N 1
ATOM 732 C CA . LEU A 1 93 ? 9.477 -6.071 -5.099 1.00 89.69 93 LEU A CA 1
ATOM 733 C C . LEU A 1 93 ? 8.145 -6.671 -5.561 1.00 89.69 93 LEU A C 1
ATOM 735 O O . LEU A 1 93 ? 8.030 -7.891 -5.701 1.00 89.69 93 LEU A O 1
ATOM 739 N N . ILE A 1 94 ? 7.137 -5.828 -5.798 1.00 93.94 94 ILE A N 1
ATOM 740 C CA . ILE A 1 94 ? 5.769 -6.287 -6.056 1.00 93.94 94 ILE A CA 1
ATOM 741 C C . ILE A 1 94 ? 5.309 -6.136 -7.511 1.00 93.94 94 ILE A C 1
ATOM 743 O O . ILE A 1 94 ? 4.305 -6.744 -7.867 1.00 93.94 94 ILE A O 1
ATOM 747 N N . ARG A 1 95 ? 6.047 -5.442 -8.392 1.00 90.94 95 ARG A N 1
ATOM 748 C CA . ARG A 1 95 ? 5.624 -5.143 -9.783 1.00 90.94 95 ARG A CA 1
ATOM 749 C C . ARG A 1 95 ? 5.183 -6.339 -10.635 1.00 90.94 95 ARG A C 1
ATOM 751 O O . ARG A 1 95 ? 4.420 -6.177 -11.578 1.00 90.94 95 ARG A O 1
ATOM 758 N N . ARG A 1 96 ? 5.670 -7.548 -10.337 1.00 90.69 96 ARG A N 1
ATOM 759 C CA . ARG A 1 96 ? 5.317 -8.780 -11.073 1.00 90.69 96 ARG A CA 1
ATOM 760 C C . ARG A 1 96 ? 4.287 -9.651 -10.363 1.00 90.69 96 ARG A C 1
ATOM 762 O O . ARG A 1 96 ? 3.923 -10.706 -10.875 1.00 90.69 96 ARG A O 1
ATOM 769 N N . GLN A 1 97 ? 3.819 -9.237 -9.194 1.00 94.12 97 GLN A N 1
ATOM 770 C CA . GLN A 1 97 ? 2.779 -9.954 -8.478 1.00 94.12 97 GLN A CA 1
ATOM 771 C C . GLN A 1 97 ? 1.438 -9.727 -9.172 1.00 94.12 97 GLN A C 1
ATOM 773 O O . GLN A 1 97 ? 1.085 -8.590 -9.471 1.00 94.12 97 GLN A O 1
ATOM 778 N N . ILE A 1 98 ? 0.678 -10.801 -9.403 1.00 94.00 98 ILE A N 1
ATOM 779 C CA . ILE A 1 98 ? -0.589 -10.762 -10.160 1.00 94.00 98 ILE A CA 1
ATOM 780 C C . ILE A 1 98 ? -1.558 -9.718 -9.586 1.00 94.00 98 ILE A C 1
ATOM 782 O O . ILE A 1 98 ? -2.205 -8.988 -10.328 1.00 94.00 98 ILE A O 1
ATOM 786 N N . TRP A 1 99 ? -1.618 -9.602 -8.260 1.00 92.69 99 TRP A N 1
ATOM 787 C CA . TRP A 1 99 ? -2.493 -8.655 -7.571 1.00 92.69 99 TRP A CA 1
ATOM 788 C C . TRP A 1 99 ? -2.038 -7.191 -7.688 1.00 92.69 99 TRP A C 1
ATOM 790 O O . TRP A 1 99 ? -2.846 -6.298 -7.474 1.00 92.69 99 TRP A O 1
ATOM 800 N N . ALA A 1 100 ? -0.781 -6.917 -8.039 1.00 94.75 100 ALA A N 1
ATOM 801 C CA . ALA A 1 100 ? -0.239 -5.559 -8.094 1.00 94.75 100 ALA A CA 1
ATOM 802 C C . ALA A 1 100 ? -0.289 -4.933 -9.499 1.00 94.75 100 ALA A C 1
ATOM 804 O O . ALA A 1 100 ? -0.069 -3.737 -9.642 1.00 94.75 100 ALA A O 1
ATOM 805 N N . GLN A 1 101 ? -0.572 -5.712 -10.548 1.00 90.69 101 GLN A N 1
ATOM 806 C CA . GLN A 1 101 ? -0.367 -5.281 -11.941 1.00 90.69 101 GLN A CA 1
ATOM 807 C C . GLN A 1 101 ? -1.182 -4.044 -12.352 1.00 90.69 101 GLN A C 1
ATOM 809 O O . GLN A 1 101 ? -0.764 -3.312 -13.240 1.00 90.69 101 GLN A O 1
ATOM 814 N N . LEU A 1 102 ? -2.325 -3.798 -11.706 1.00 90.62 102 LEU A N 1
ATOM 815 C CA . LEU A 1 102 ? -3.210 -2.663 -11.999 1.00 90.62 102 LEU A CA 1
ATOM 816 C C . LEU A 1 102 ? -2.987 -1.457 -11.074 1.00 90.62 102 LEU A C 1
ATOM 818 O O . LEU A 1 102 ? -3.815 -0.547 -11.051 1.00 90.62 102 LEU A O 1
ATOM 822 N N . TYR A 1 103 ? -1.930 -1.477 -10.261 1.00 93.25 103 TYR A N 1
ATOM 823 C CA . TYR A 1 103 ? -1.653 -0.414 -9.300 1.00 93.25 103 TYR A CA 1
ATOM 824 C C . TYR A 1 103 ? -0.981 0.810 -9.943 1.00 93.25 103 TYR A C 1
ATOM 826 O O . TYR A 1 103 ? -1.346 1.939 -9.619 1.00 93.25 103 TYR A O 1
ATOM 834 N N . TRP A 1 104 ? -0.038 0.599 -10.867 1.00 91.88 104 TRP A N 1
ATOM 835 C CA . TRP A 1 104 ? 0.701 1.677 -11.536 1.00 91.88 104 TRP A CA 1
ATOM 836 C C . TRP A 1 104 ? 0.103 2.046 -12.907 1.00 91.88 104 TRP A C 1
ATOM 838 O O . TRP A 1 104 ? -0.562 1.214 -13.532 1.00 91.88 104 TRP A O 1
ATOM 848 N N . PRO A 1 105 ? 0.377 3.263 -13.418 1.00 90.38 105 PRO A N 1
ATOM 849 C CA . PRO A 1 105 ? 0.110 3.627 -14.808 1.00 90.38 105 PRO A CA 1
ATOM 850 C C . PRO A 1 105 ? 0.810 2.706 -15.820 1.00 90.38 105 PRO A C 1
ATOM 852 O O . PRO A 1 105 ? 1.801 2.039 -15.521 1.00 90.38 105 PRO A O 1
ATOM 855 N N . THR A 1 106 ? 0.312 2.685 -17.057 1.00 88.00 106 THR A N 1
ATOM 856 C CA . THR A 1 106 ? 0.967 1.939 -18.145 1.00 88.00 106 THR A CA 1
ATOM 857 C C . THR A 1 106 ? 2.358 2.508 -18.423 1.00 88.00 106 THR A C 1
ATOM 859 O O . THR A 1 106 ? 2.527 3.723 -18.455 1.00 88.00 106 THR A O 1
ATOM 862 N N . GLY A 1 107 ? 3.343 1.628 -18.612 1.00 86.06 107 GLY A N 1
ATOM 863 C CA . GLY A 1 107 ? 4.730 2.007 -18.892 1.00 86.06 107 GLY A CA 1
ATOM 864 C C . GLY A 1 107 ? 5.508 2.548 -17.690 1.00 86.06 107 GLY A C 1
ATOM 865 O O . GLY A 1 107 ? 6.614 3.050 -17.856 1.00 86.06 107 GLY A O 1
ATOM 866 N N . TRP A 1 108 ? 4.967 2.421 -16.468 1.00 86.50 108 TRP A N 1
ATOM 867 C CA . TRP A 1 108 ? 5.573 2.994 -15.257 1.00 86.50 108 TRP A CA 1
ATOM 868 C C . TRP A 1 108 ? 7.034 2.591 -15.036 1.00 86.50 108 TRP A C 1
ATOM 870 O O . TRP A 1 108 ? 7.802 3.358 -14.476 1.00 86.50 108 TRP A O 1
ATOM 880 N N . PHE A 1 109 ? 7.429 1.393 -15.465 1.00 84.00 109 PHE A N 1
ATOM 881 C CA . PHE A 1 109 ? 8.775 0.859 -15.248 1.00 84.00 109 PHE A CA 1
ATOM 882 C C . PHE A 1 109 ? 9.645 0.839 -16.515 1.00 84.00 109 PHE A C 1
ATOM 884 O O . PHE A 1 109 ? 10.752 0.308 -16.460 1.00 84.00 109 PHE A O 1
ATOM 891 N N . ASP A 1 110 ? 9.178 1.385 -17.642 1.00 84.00 110 ASP A N 1
ATOM 892 C CA . ASP A 1 110 ? 9.840 1.216 -18.946 1.00 84.00 110 ASP A CA 1
ATOM 893 C C . ASP A 1 110 ? 11.185 1.957 -19.028 1.00 84.00 110 ASP A C 1
ATOM 895 O O . ASP A 1 110 ? 12.121 1.493 -19.679 1.00 84.00 110 ASP A O 1
ATOM 899 N N . GLU A 1 111 ? 11.316 3.085 -18.325 1.00 73.75 111 GLU A N 1
ATOM 900 C CA . GLU A 1 111 ? 12.542 3.895 -18.301 1.00 73.75 111 GLU A CA 1
ATOM 901 C C . GLU A 1 111 ? 13.561 3.431 -17.242 1.00 73.75 111 GLU A C 1
ATOM 903 O O . GLU A 1 111 ? 14.685 3.946 -17.175 1.00 73.75 111 GLU A O 1
ATOM 908 N N . VAL A 1 112 ? 13.212 2.432 -16.418 1.00 75.25 112 VAL A N 1
ATOM 909 C CA . VAL A 1 112 ? 14.089 1.944 -15.349 1.00 75.25 112 VAL A CA 1
ATOM 910 C C . VAL A 1 112 ? 15.127 0.974 -15.913 1.00 75.25 112 VAL A C 1
ATOM 912 O O . VAL A 1 112 ? 14.854 -0.196 -16.172 1.00 75.25 112 VAL A O 1
ATOM 915 N N . LYS A 1 113 ? 16.365 1.459 -16.063 1.00 68.25 113 LYS A N 1
ATOM 916 C CA . LYS A 1 113 ? 17.492 0.663 -16.586 1.00 68.25 113 LYS A CA 1
ATOM 917 C C . LYS A 1 113 ? 17.977 -0.431 -15.629 1.00 68.25 113 LYS A C 1
ATOM 919 O O . LYS A 1 113 ? 18.501 -1.442 -16.088 1.00 68.25 113 LYS A O 1
ATOM 924 N N . THR A 1 114 ? 17.853 -0.230 -14.317 1.00 68.12 114 THR A N 1
ATOM 925 C CA . THR A 1 114 ? 18.193 -1.232 -13.295 1.00 68.12 114 THR A CA 1
ATOM 926 C C . THR A 1 114 ? 17.417 -0.976 -12.006 1.00 68.12 114 THR A C 1
ATOM 928 O O . THR A 1 114 ? 17.300 0.165 -11.564 1.00 68.12 114 THR A O 1
ATOM 931 N N . ASP A 1 115 ? 16.923 -2.046 -11.381 1.00 65.50 115 ASP A N 1
ATOM 932 C CA . ASP A 1 115 ? 16.209 -1.984 -10.097 1.00 65.50 115 ASP A CA 1
ATOM 933 C C . ASP A 1 115 ? 17.167 -1.775 -8.899 1.00 65.50 115 ASP A C 1
ATOM 935 O O . ASP A 1 115 ? 16.718 -1.635 -7.764 1.00 65.50 115 ASP A O 1
ATOM 939 N N . LEU A 1 116 ? 18.487 -1.795 -9.145 1.00 59.56 116 LEU A N 1
ATOM 940 C CA . LEU A 1 116 ? 19.555 -1.738 -8.135 1.00 59.56 116 LEU A CA 1
ATOM 941 C C . LEU A 1 116 ? 20.255 -0.375 -8.048 1.00 59.56 116 LEU A C 1
ATOM 943 O O . LEU A 1 116 ? 21.267 -0.259 -7.357 1.00 59.56 116 LEU A O 1
ATOM 947 N N . ASP A 1 117 ? 19.784 0.650 -8.761 1.00 62.59 117 ASP A N 1
ATOM 948 C CA . ASP A 1 117 ? 20.409 1.969 -8.661 1.00 62.59 117 ASP A CA 1
ATOM 949 C C . ASP A 1 117 ? 19.996 2.636 -7.341 1.00 62.59 117 ASP A C 1
ATOM 951 O O . ASP A 1 117 ? 18.971 3.307 -7.236 1.00 62.59 117 ASP A O 1
ATOM 955 N N . GLU A 1 118 ? 20.804 2.423 -6.299 1.00 56.47 118 GLU A N 1
ATOM 956 C CA . GLU A 1 118 ? 20.601 2.978 -4.955 1.00 56.47 118 GLU A CA 1
ATOM 957 C C . GLU A 1 118 ? 20.484 4.513 -4.958 1.00 56.47 118 GLU A C 1
ATOM 959 O O . GLU A 1 118 ? 19.880 5.096 -4.054 1.00 56.47 118 GLU A O 1
ATOM 964 N N . ARG A 1 119 ? 20.995 5.185 -6.003 1.00 56.16 119 ARG A N 1
ATOM 965 C CA . ARG A 1 119 ? 20.884 6.641 -6.179 1.00 56.16 119 ARG A CA 1
ATOM 966 C C . ARG A 1 119 ? 19.451 7.108 -6.452 1.00 56.16 119 ARG A C 1
ATOM 968 O O . ARG A 1 119 ? 19.174 8.291 -6.262 1.00 56.16 119 ARG A O 1
ATOM 975 N N . LEU A 1 120 ? 18.542 6.208 -6.839 1.00 55.53 120 LEU A N 1
ATOM 976 C CA . LEU A 1 120 ? 17.121 6.509 -7.060 1.00 55.53 120 LEU A CA 1
ATOM 977 C C . LEU A 1 120 ? 16.353 6.737 -5.745 1.00 55.53 120 LEU A C 1
ATOM 979 O O . LEU A 1 120 ? 15.278 7.337 -5.748 1.00 55.53 120 LEU A O 1
ATOM 983 N N . PHE A 1 121 ? 16.899 6.312 -4.599 1.00 61.28 121 PHE A N 1
ATOM 984 C CA . PHE A 1 121 ? 16.162 6.248 -3.335 1.00 61.28 121 PHE A CA 1
ATOM 985 C C . PHE A 1 121 ? 16.729 7.195 -2.274 1.00 61.28 121 PHE A C 1
ATOM 987 O O . PHE A 1 121 ? 17.256 6.775 -1.244 1.00 61.28 121 PHE A O 1
ATOM 994 N N . THR A 1 122 ? 16.577 8.507 -2.462 1.00 59.84 122 THR A N 1
ATOM 995 C CA . THR A 1 122 ? 16.808 9.423 -1.334 1.00 59.84 122 THR A CA 1
ATOM 996 C C . THR A 1 122 ? 15.727 9.208 -0.266 1.00 59.84 122 THR A C 1
ATOM 998 O O . THR A 1 122 ? 14.533 9.332 -0.530 1.00 59.84 122 THR A O 1
ATOM 1001 N N . HIS A 1 123 ? 16.136 8.898 0.971 1.00 61.25 123 HIS A N 1
ATOM 1002 C CA . HIS A 1 123 ? 15.234 8.510 2.072 1.00 61.25 123 HIS A CA 1
ATOM 1003 C C . HIS A 1 123 ? 14.076 9.507 2.299 1.00 61.25 123 HIS A C 1
ATOM 1005 O O . HIS A 1 123 ? 12.946 9.112 2.587 1.00 61.25 123 HIS A O 1
ATOM 1011 N N . LEU A 1 124 ? 14.338 10.808 2.120 1.00 60.50 124 LEU A N 1
ATOM 1012 C CA . LEU A 1 124 ? 13.351 11.878 2.305 1.00 60.50 124 LEU A CA 1
ATOM 1013 C C . LEU A 1 124 ? 12.326 11.982 1.161 1.00 60.50 124 LEU A C 1
ATOM 1015 O O . LEU A 1 124 ? 11.146 12.208 1.435 1.00 60.50 124 LEU A O 1
ATOM 1019 N N . SER A 1 125 ? 12.737 11.797 -0.099 1.00 64.38 125 SER A N 1
ATOM 1020 C CA . SER A 1 125 ? 11.818 11.840 -1.249 1.00 64.38 125 SER A CA 1
ATOM 1021 C C . SER A 1 125 ? 10.915 10.602 -1.269 1.00 64.38 125 SER A C 1
ATOM 1023 O O . SER A 1 125 ? 9.696 10.725 -1.408 1.00 64.38 125 SER A O 1
ATOM 1025 N N . ALA A 1 126 ? 11.488 9.430 -0.973 1.00 71.25 126 ALA A N 1
ATOM 1026 C CA . ALA A 1 126 ? 10.756 8.175 -0.852 1.00 71.25 126 ALA A CA 1
ATOM 1027 C C . ALA A 1 126 ? 9.721 8.219 0.282 1.00 71.25 126 ALA A C 1
ATOM 1029 O O . ALA A 1 126 ? 8.625 7.680 0.148 1.00 71.25 126 ALA A O 1
ATOM 1030 N N . ARG A 1 127 ? 10.023 8.890 1.403 1.00 81.69 127 ARG A N 1
ATOM 1031 C CA . ARG A 1 127 ? 9.059 9.060 2.499 1.00 81.69 127 ARG A CA 1
ATOM 1032 C C . ARG A 1 127 ? 7.819 9.823 2.043 1.00 81.69 127 ARG A C 1
ATOM 1034 O O . ARG A 1 127 ? 6.715 9.324 2.243 1.00 81.69 127 ARG A O 1
ATOM 1041 N N . LYS A 1 128 ? 7.986 11.014 1.458 1.00 83.19 128 LYS A N 1
ATOM 1042 C CA . LYS A 1 128 ? 6.848 11.836 1.016 1.00 83.19 128 LYS A CA 1
ATOM 1043 C C . LYS A 1 128 ? 5.987 11.069 0.011 1.00 83.19 128 LYS A C 1
ATOM 1045 O O . LYS A 1 128 ? 4.780 10.976 0.200 1.00 83.19 128 LYS A O 1
ATOM 1050 N N . LEU A 1 129 ? 6.622 10.434 -0.974 1.00 86.19 129 LEU A N 1
ATOM 1051 C CA . LEU A 1 129 ? 5.932 9.636 -1.984 1.00 86.19 129 LEU A CA 1
ATOM 1052 C C . LEU A 1 129 ? 5.110 8.487 -1.372 1.00 86.19 129 LEU A C 1
ATOM 1054 O O . LEU A 1 129 ? 3.954 8.298 -1.748 1.00 86.19 129 LEU A O 1
ATOM 1058 N N . ARG A 1 130 ? 5.661 7.753 -0.391 1.00 89.75 130 ARG A N 1
ATOM 1059 C CA . ARG A 1 130 ? 4.918 6.700 0.327 1.00 89.75 130 ARG A CA 1
ATOM 1060 C C . ARG A 1 130 ? 3.704 7.249 1.051 1.00 89.75 130 ARG A C 1
ATOM 1062 O O . ARG A 1 130 ? 2.632 6.665 0.954 1.00 89.75 130 ARG A O 1
ATOM 1069 N N . VAL A 1 131 ? 3.871 8.349 1.786 1.00 91.00 131 VAL A N 1
ATOM 1070 C CA . VAL A 1 131 ? 2.759 8.997 2.494 1.00 91.00 131 VAL A CA 1
ATOM 1071 C C . VAL A 1 131 ? 1.661 9.368 1.502 1.00 91.00 131 VAL A C 1
ATOM 1073 O O . VAL A 1 131 ? 0.496 9.049 1.741 1.00 91.00 131 VAL A O 1
ATOM 1076 N N . ASP A 1 132 ? 2.041 9.948 0.363 1.00 89.88 132 ASP A N 1
ATOM 1077 C CA . ASP A 1 132 ? 1.086 10.382 -0.645 1.00 89.88 132 ASP A CA 1
ATOM 1078 C C . ASP A 1 132 ? 0.299 9.215 -1.254 1.00 89.88 132 ASP A C 1
ATOM 1080 O O . ASP A 1 132 ? -0.927 9.291 -1.376 1.00 89.88 132 ASP A O 1
ATOM 1084 N N . ARG A 1 133 ? 0.985 8.110 -1.562 1.00 92.19 133 ARG A N 1
ATOM 1085 C CA . ARG A 1 133 ? 0.37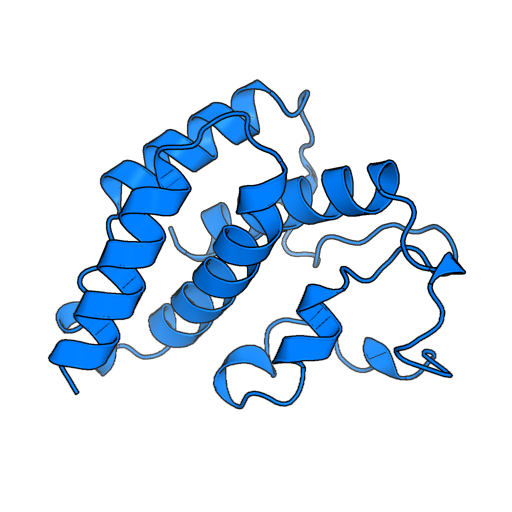9 6.882 -2.095 1.00 92.19 133 ARG A CA 1
ATOM 1086 C C . ARG A 1 133 ? -0.474 6.134 -1.080 1.00 92.19 133 ARG A C 1
ATOM 1088 O O . ARG A 1 133 ? -1.530 5.631 -1.447 1.00 92.19 133 ARG A O 1
ATOM 1095 N N . ILE A 1 134 ? -0.053 6.075 0.184 1.00 94.44 134 ILE A N 1
ATOM 1096 C CA . ILE A 1 134 ? -0.823 5.447 1.268 1.00 94.44 134 ILE A CA 1
ATOM 1097 C C . ILE A 1 134 ? -2.155 6.175 1.463 1.00 94.44 134 ILE A C 1
ATOM 1099 O O . ILE A 1 134 ? -3.199 5.532 1.546 1.00 94.44 134 ILE A O 1
ATOM 1103 N N . LEU A 1 135 ? -2.133 7.509 1.506 1.00 93.19 135 LEU A N 1
ATOM 1104 C CA . LEU A 1 135 ? -3.349 8.308 1.658 1.00 93.19 135 LEU A CA 1
ATOM 1105 C C . LEU A 1 135 ? -4.257 8.194 0.426 1.00 93.19 135 LEU A C 1
ATOM 1107 O O . LEU A 1 135 ? -5.463 8.012 0.577 1.00 93.19 135 LEU A O 1
ATOM 1111 N N . TRP A 1 136 ? -3.681 8.209 -0.779 1.00 93.00 136 TRP A N 1
ATOM 1112 C CA . TRP A 1 136 ? -4.416 7.983 -2.027 1.00 93.00 136 TRP A CA 1
ATOM 1113 C C . TRP A 1 136 ? -5.077 6.596 -2.087 1.00 93.00 136 TRP A C 1
ATOM 1115 O O . TRP A 1 136 ? -6.248 6.479 -2.439 1.00 93.00 136 TRP A O 1
ATOM 1125 N N . LEU A 1 137 ? -4.370 5.538 -1.671 1.00 94.19 137 LEU A N 1
ATOM 1126 C CA . LEU A 1 137 ? -4.944 4.194 -1.529 1.00 94.19 137 LEU A CA 1
ATOM 1127 C C . LEU A 1 137 ? -6.091 4.178 -0.514 1.00 94.19 137 LEU A C 1
ATOM 1129 O O . LEU A 1 137 ? -7.116 3.555 -0.769 1.00 94.19 137 LEU A O 1
ATOM 1133 N N . GLY A 1 138 ? -5.945 4.894 0.605 1.00 92.25 138 GLY A N 1
ATOM 1134 C CA . GLY A 1 138 ? -6.995 5.043 1.611 1.00 92.25 138 GLY A CA 1
ATOM 1135 C C . GLY A 1 138 ? -8.313 5.565 1.031 1.00 92.25 138 GLY A C 1
ATOM 1136 O O . GLY A 1 138 ? -9.364 5.002 1.321 1.00 92.25 138 GLY A O 1
ATOM 1137 N N . VAL A 1 139 ? -8.251 6.577 0.158 1.00 90.12 139 VAL A N 1
ATOM 1138 C CA . VAL A 1 139 ? -9.431 7.137 -0.528 1.00 90.12 139 VAL A CA 1
ATOM 1139 C C . VAL A 1 139 ? -10.068 6.134 -1.493 1.00 90.12 139 VAL A C 1
ATOM 1141 O O . VAL A 1 139 ? -11.284 6.103 -1.619 1.00 90.12 139 VAL A O 1
ATOM 1144 N N . ARG A 1 140 ? -9.271 5.298 -2.166 1.00 89.00 140 ARG A N 1
ATOM 1145 C CA . ARG A 1 140 ? -9.767 4.319 -3.154 1.00 89.00 140 ARG A CA 1
ATOM 1146 C C . ARG A 1 140 ? -10.405 3.075 -2.547 1.00 89.00 140 ARG A C 1
ATOM 1148 O O . ARG A 1 140 ? -11.137 2.369 -3.237 1.00 89.00 140 ARG A O 1
ATOM 1155 N N . ILE A 1 141 ? -10.023 2.742 -1.319 1.00 88.69 141 ILE A N 1
ATOM 1156 C CA . ILE A 1 141 ? -10.506 1.547 -0.622 1.00 88.69 141 ILE A CA 1
ATOM 1157 C C . ILE A 1 141 ? -11.806 1.841 0.150 1.00 88.69 141 ILE A C 1
ATOM 1159 O O . ILE A 1 141 ? -12.558 0.900 0.414 1.00 88.69 141 ILE A O 1
ATOM 1163 N N . ALA A 1 142 ? -12.049 3.109 0.503 1.00 80.06 142 ALA A N 1
ATOM 1164 C CA . ALA A 1 142 ? -13.292 3.588 1.115 1.00 80.06 142 ALA A CA 1
ATOM 1165 C C . ALA A 1 142 ? -14.483 3.488 0.147 1.00 80.06 142 ALA A C 1
ATOM 1167 O O . ALA A 1 142 ? -15.573 3.099 0.625 1.00 80.06 142 ALA A O 1
#

Sequence (142 aa):
FYLPARLAFNTLAVFLQRVGDENVLPHIHVMLIFVEALSKISCLKPLLAVPWQKVVDFLNTLAGKSKGSTLHQNSEFPHSRTNGTEHCPEDFLIRRQIWAQLYWPTGWFDEVKTDLDERLFTHLSARKLRVDRILWLGVRIA

Secondary structure (DSSP, 8-state):
-HHHHHHHHHHHHHHHT-TT-GGGHHHHHHHHHHHHHHHT-TTTGGG----HHHHHHHHHHHHHHS---GGGGSSSPP---STT----HHHHHHTTSGGGTTSSPTTTTTT-S-TT-GGG--HHHHHHHHHHHHHHHHHHH-

Organism: NCBI:txid574789

Foldseek 3Di:
DLVVLVVLQVVLLVLLVPAPDLVSLLVLLVVLLLLLLCLVPVVCVVSHPHPVVSLVVSLVSLVVVPPDDPLLVDPDQQADPDPQLGDALSCVVCCPPPSNVPVDDPCPCVPPPDSPPPVSCDPVSNSVSSSSSSSSSVVSSD

InterPro domains:
  IPR011990 Tetrat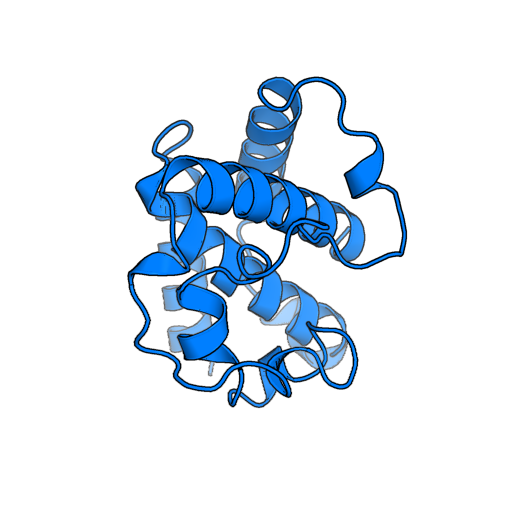ricopeptide-like helical domain superfamily [SSF48452] (19-142)

pLDDT: mean 83.15, std 13.13, range [50.97, 97.12]